Protein AF-A0A918P3T0-F1 (afdb_monomer_lite)

Structure (mmCIF, N/CA/C/O backbone):
data_AF-A0A918P3T0-F1
#
_entry.id   AF-A0A918P3T0-F1
#
loop_
_atom_site.group_PDB
_atom_site.id
_atom_site.type_symbol
_atom_site.label_atom_id
_atom_site.label_alt_id
_atom_site.label_comp_id
_atom_site.label_asym_id
_atom_site.label_entity_id
_atom_site.label_seq_id
_atom_site.pdbx_PDB_ins_code
_atom_site.Cartn_x
_atom_site.Cartn_y
_atom_site.Cartn_z
_atom_site.occupancy
_atom_site.B_iso_or_equiv
_atom_site.auth_seq_id
_atom_site.auth_comp_id
_atom_site.auth_asym_id
_atom_site.auth_atom_id
_atom_site.pdbx_PDB_model_num
ATOM 1 N N . MET A 1 1 ? 58.118 -33.336 -38.054 1.00 50.66 1 MET A N 1
ATOM 2 C CA . MET A 1 1 ? 57.366 -32.056 -38.002 1.00 50.66 1 MET A CA 1
ATOM 3 C C . MET A 1 1 ? 55.828 -32.195 -38.051 1.00 50.66 1 MET A C 1
ATOM 5 O O . MET A 1 1 ? 55.166 -31.202 -38.297 1.00 50.66 1 MET A O 1
ATOM 9 N N . LYS A 1 2 ? 55.211 -33.362 -37.765 1.00 50.06 2 LYS A N 1
ATOM 10 C CA . LYS A 1 2 ? 53.730 -33.520 -37.754 1.00 50.06 2 LYS A CA 1
ATOM 11 C C . LYS A 1 2 ? 53.085 -33.622 -36.357 1.00 50.06 2 LYS A C 1
ATOM 13 O O . LYS A 1 2 ? 51.870 -33.592 -36.248 1.00 50.06 2 LYS A O 1
ATOM 18 N N . TRP A 1 3 ? 53.881 -33.668 -35.285 1.00 41.94 3 TRP A N 1
ATOM 19 C CA . TRP A 1 3 ? 53.383 -33.881 -33.914 1.00 41.94 3 TRP A CA 1
ATOM 20 C C . TRP A 1 3 ? 53.147 -32.593 -33.106 1.00 41.94 3 TRP A C 1
ATOM 22 O O . TRP A 1 3 ? 52.626 -32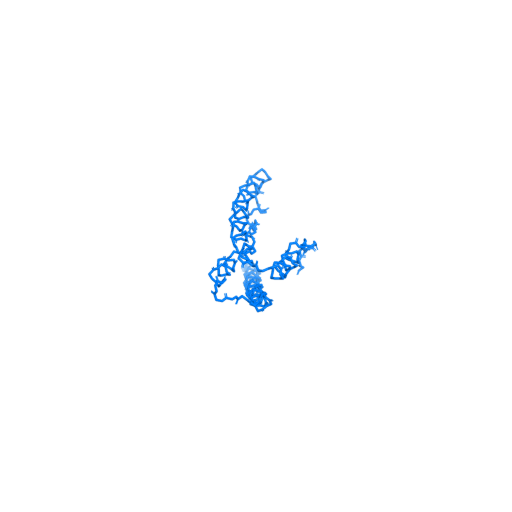.650 -31.998 1.00 41.94 3 TRP A O 1
ATOM 32 N N . MET A 1 4 ? 53.501 -31.422 -33.646 1.00 46.56 4 MET A N 1
ATOM 33 C CA . MET A 1 4 ? 53.350 -30.138 -32.942 1.00 46.56 4 MET A CA 1
ATOM 34 C C . MET A 1 4 ? 52.017 -29.422 -33.217 1.00 46.56 4 MET A C 1
ATOM 36 O O . MET A 1 4 ? 51.652 -28.532 -32.460 1.00 46.56 4 MET A O 1
ATOM 40 N N . LEU A 1 5 ? 51.247 -29.838 -34.231 1.00 49.78 5 LEU A N 1
ATOM 41 C CA . LEU A 1 5 ? 49.979 -29.185 -34.599 1.00 49.78 5 LEU A CA 1
ATOM 42 C C . LEU A 1 5 ? 48.744 -29.714 -33.847 1.00 49.78 5 LEU A C 1
ATOM 44 O O . LEU A 1 5 ? 47.744 -29.012 -33.769 1.00 49.78 5 LEU A O 1
ATOM 48 N N . VAL A 1 6 ? 48.806 -30.899 -33.227 1.00 49.66 6 VAL A N 1
ATOM 49 C CA . VAL A 1 6 ? 47.652 -31.475 -32.500 1.00 49.66 6 VAL A CA 1
ATOM 50 C C . VAL A 1 6 ? 47.523 -30.924 -31.069 1.00 49.66 6 VAL A C 1
ATOM 52 O O . VAL A 1 6 ? 46.432 -30.899 -30.510 1.00 49.66 6 VAL A O 1
ATOM 55 N N . ARG A 1 7 ? 48.603 -30.401 -30.471 1.00 49.06 7 ARG A N 1
ATOM 56 C CA . ARG A 1 7 ? 48.569 -29.832 -29.106 1.00 49.06 7 ARG A CA 1
ATOM 57 C C . ARG A 1 7 ? 48.065 -28.388 -29.038 1.00 49.06 7 ARG A C 1
ATOM 59 O O . ARG A 1 7 ? 47.608 -27.970 -27.981 1.00 49.06 7 ARG A O 1
ATOM 66 N N . ALA A 1 8 ? 48.095 -27.650 -30.148 1.00 46.50 8 ALA A N 1
ATOM 67 C CA . ALA A 1 8 ? 47.635 -26.261 -30.182 1.00 46.50 8 ALA A CA 1
ATOM 68 C C . ALA A 1 8 ? 46.098 -26.124 -30.141 1.00 46.50 8 ALA A C 1
ATOM 70 O O . ALA A 1 8 ? 45.595 -25.077 -29.749 1.00 46.50 8 ALA A O 1
ATOM 71 N N . LEU A 1 9 ? 45.344 -27.178 -30.485 1.00 47.94 9 LEU A N 1
ATOM 72 C CA . LEU A 1 9 ? 43.876 -27.124 -30.532 1.00 47.94 9 LEU A CA 1
ATOM 73 C C . LEU A 1 9 ? 43.195 -27.500 -29.199 1.00 47.94 9 LEU A C 1
ATOM 75 O O . LEU A 1 9 ? 42.052 -27.120 -28.965 1.00 47.94 9 LEU A O 1
ATOM 79 N N . ALA A 1 10 ? 43.889 -28.191 -28.288 1.00 46.19 10 ALA A N 1
ATOM 80 C CA . ALA A 1 10 ? 43.314 -28.619 -27.005 1.00 46.19 10 ALA A CA 1
ATOM 81 C C . ALA A 1 10 ? 43.298 -27.515 -25.927 1.00 46.19 10 ALA A C 1
ATOM 83 O O . ALA A 1 10 ? 42.522 -27.597 -24.977 1.00 46.19 10 ALA A O 1
ATOM 84 N N . LEU A 1 11 ? 44.115 -26.463 -26.071 1.00 45.47 11 LEU A N 1
ATOM 85 C CA . LEU A 1 11 ? 44.204 -25.390 -25.071 1.00 45.47 11 LEU A CA 1
ATOM 86 C C . LEU A 1 11 ? 43.111 -24.314 -25.224 1.00 45.47 11 LEU A C 1
ATOM 88 O O . LEU A 1 11 ? 42.840 -23.585 -24.276 1.00 45.47 11 LEU A O 1
ATOM 92 N N . ALA A 1 12 ? 42.446 -24.233 -26.382 1.00 46.47 12 ALA A N 1
ATOM 93 C CA . ALA A 1 12 ? 41.367 -23.268 -26.615 1.00 46.47 12 ALA A CA 1
ATOM 94 C C . ALA A 1 12 ? 39.998 -23.744 -26.080 1.00 46.47 12 ALA A C 1
ATOM 96 O O . ALA A 1 12 ? 39.187 -22.928 -25.649 1.00 46.47 12 ALA A O 1
ATOM 97 N N . ALA A 1 13 ? 39.745 -25.059 -26.046 1.00 46.41 13 ALA A N 1
ATOM 98 C CA . ALA A 1 13 ? 38.463 -25.614 -25.596 1.00 46.41 13 ALA A CA 1
ATOM 99 C C . ALA A 1 13 ? 38.283 -25.576 -24.063 1.00 46.41 13 ALA A C 1
ATOM 101 O O . ALA A 1 13 ? 37.179 -25.344 -23.574 1.00 46.41 13 ALA A O 1
ATOM 102 N N . ALA A 1 14 ? 39.364 -25.729 -23.289 1.00 48.59 14 ALA A N 1
ATOM 103 C CA . ALA A 1 14 ? 39.302 -25.678 -21.825 1.00 48.59 14 ALA A CA 1
ATOM 104 C C . ALA A 1 14 ? 38.997 -24.265 -21.287 1.00 48.59 14 ALA A C 1
ATOM 106 O O . ALA A 1 14 ? 38.349 -24.120 -20.251 1.00 48.59 14 ALA A O 1
ATOM 107 N N . MET A 1 15 ? 39.412 -23.218 -22.009 1.00 45.28 15 MET A N 1
ATOM 108 C CA . MET A 1 15 ? 39.176 -21.832 -21.600 1.00 45.28 15 MET A CA 1
ATOM 109 C C . MET A 1 15 ? 37.751 -21.353 -21.919 1.00 45.28 15 MET A C 1
ATOM 111 O O . MET A 1 15 ? 37.222 -20.522 -21.189 1.00 45.28 15 MET A O 1
ATOM 115 N N . ALA A 1 16 ? 37.103 -21.925 -22.942 1.00 44.25 16 ALA A N 1
ATOM 116 C CA . ALA A 1 16 ? 35.700 -21.658 -23.269 1.00 44.25 16 ALA A CA 1
ATOM 117 C C . ALA A 1 16 ? 34.707 -22.356 -22.312 1.00 44.25 16 ALA A C 1
ATOM 119 O O . ALA A 1 16 ? 33.665 -21.788 -22.001 1.00 44.25 16 ALA A O 1
ATOM 120 N N . CYS A 1 17 ? 35.031 -23.549 -21.792 1.00 44.22 17 CYS A N 1
ATOM 121 C CA . CYS A 1 17 ? 34.203 -24.225 -20.778 1.00 44.22 17 CYS A CA 1
ATOM 122 C C . CYS A 1 17 ? 34.317 -23.591 -19.380 1.00 44.22 17 CYS A C 1
ATOM 124 O O . CYS A 1 17 ? 33.339 -23.554 -18.634 1.00 44.22 17 CYS A O 1
ATOM 126 N N . ALA A 1 18 ? 35.496 -23.082 -19.009 1.00 52.53 18 ALA A N 1
ATOM 127 C CA . ALA A 1 18 ? 35.703 -22.463 -17.698 1.00 52.53 18 ALA A CA 1
ATOM 128 C C . ALA A 1 18 ? 35.007 -21.093 -17.564 1.00 52.53 18 ALA A C 1
ATOM 130 O O . ALA A 1 18 ? 34.616 -20.705 -16.463 1.00 52.53 18 ALA A O 1
ATOM 131 N N . THR A 1 19 ? 34.824 -20.360 -18.668 1.00 50.81 19 THR A N 1
ATOM 132 C CA . THR A 1 19 ? 34.073 -19.095 -18.682 1.00 50.81 19 THR A CA 1
ATOM 133 C C . THR A 1 19 ? 32.563 -19.314 -18.664 1.00 50.81 19 THR A C 1
ATOM 135 O O . THR A 1 19 ? 31.870 -18.583 -17.960 1.00 50.81 19 THR A O 1
ATOM 138 N N . SER A 1 20 ? 32.041 -20.336 -19.355 1.00 52.56 20 SER A N 1
ATOM 139 C CA . SER A 1 20 ? 30.603 -20.647 -19.336 1.00 52.56 20 SER A CA 1
ATOM 140 C C . SER A 1 20 ? 30.117 -21.179 -17.984 1.00 52.56 20 SER A C 1
ATOM 142 O O . SER A 1 20 ? 29.006 -20.852 -17.582 1.00 52.56 20 SER A O 1
ATOM 144 N N . ALA A 1 21 ? 30.944 -21.947 -17.264 1.00 56.22 21 ALA A N 1
ATOM 145 C CA . ALA A 1 21 ? 30.609 -22.445 -15.926 1.00 56.22 21 ALA A CA 1
ATOM 146 C C . ALA A 1 21 ? 30.547 -21.313 -14.886 1.00 56.22 21 ALA A C 1
ATOM 148 O O . ALA A 1 21 ? 29.562 -21.191 -14.168 1.00 56.22 21 ALA A O 1
ATOM 149 N N . ARG A 1 22 ? 31.533 -20.403 -14.885 1.00 55.62 22 ARG A N 1
ATOM 150 C CA . ARG A 1 22 ? 31.502 -19.217 -14.010 1.00 55.62 22 ARG A CA 1
ATOM 151 C C . ARG A 1 22 ? 30.359 -18.259 -14.335 1.00 55.62 22 ARG A C 1
ATOM 153 O O . ARG A 1 22 ? 29.835 -17.614 -13.436 1.00 55.62 22 ARG A O 1
ATOM 160 N N . ALA A 1 23 ? 29.983 -18.145 -15.609 1.00 57.50 23 ALA A N 1
ATOM 161 C CA . ALA A 1 23 ? 28.839 -17.336 -16.014 1.00 57.50 23 ALA A CA 1
ATOM 162 C C . ALA A 1 23 ? 27.501 -17.954 -15.569 1.00 57.50 23 ALA A C 1
ATOM 164 O O . ALA A 1 23 ? 26.595 -17.203 -15.215 1.00 57.50 23 ALA A O 1
ATOM 165 N N . SER A 1 24 ? 27.370 -19.290 -15.550 1.00 60.28 24 SER A N 1
ATOM 166 C CA . SER A 1 24 ? 26.161 -19.939 -15.023 1.00 60.28 24 SER A CA 1
ATOM 167 C C . SER A 1 24 ? 26.102 -19.884 -13.497 1.00 60.28 24 SER A C 1
ATOM 169 O O . SER A 1 24 ? 25.054 -19.543 -12.967 1.00 60.28 24 SER A O 1
ATOM 171 N N . GLU A 1 25 ? 27.221 -20.107 -12.798 1.00 61.09 25 GLU A N 1
ATOM 172 C CA . GLU A 1 25 ? 27.301 -19.947 -11.335 1.00 61.09 25 GLU A CA 1
ATOM 173 C C . GLU A 1 25 ? 26.953 -18.514 -10.905 1.00 61.09 25 GLU A C 1
ATOM 175 O O . GLU A 1 25 ? 26.133 -18.324 -10.013 1.00 61.09 25 GLU A O 1
ATOM 180 N N . ALA A 1 26 ? 27.472 -17.493 -11.597 1.00 61.47 26 ALA A N 1
ATOM 181 C CA . ALA A 1 26 ? 27.127 -16.099 -11.311 1.00 61.47 26 ALA A CA 1
ATOM 182 C C . ALA A 1 26 ? 25.640 -15.776 -11.572 1.00 61.47 26 ALA A C 1
ATOM 184 O O . ALA A 1 26 ? 25.051 -14.959 -10.863 1.00 61.47 26 ALA A O 1
ATOM 185 N N . ALA A 1 27 ? 25.019 -16.406 -12.575 1.00 62.56 27 ALA A N 1
ATOM 186 C CA . ALA A 1 27 ? 23.593 -16.244 -12.858 1.00 62.56 27 ALA A CA 1
ATOM 187 C C . ALA A 1 27 ? 22.708 -16.949 -11.813 1.00 62.56 27 ALA A C 1
ATOM 189 O O . ALA A 1 27 ? 21.674 -16.405 -11.414 1.00 62.56 27 ALA A O 1
ATOM 190 N N . ASP A 1 28 ? 23.124 -18.124 -11.339 1.00 67.88 28 ASP A N 1
ATOM 191 C CA . ASP A 1 28 ? 22.433 -18.873 -10.289 1.00 67.88 28 ASP A CA 1
ATOM 192 C C . ASP A 1 28 ? 22.542 -18.164 -8.929 1.00 67.88 28 ASP A C 1
ATOM 194 O O . ASP A 1 28 ? 21.537 -18.029 -8.224 1.00 67.88 28 ASP A O 1
ATOM 198 N N . ASP A 1 29 ? 23.712 -17.610 -8.601 1.00 70.44 29 ASP A N 1
ATOM 199 C CA . ASP A 1 29 ? 23.930 -16.796 -7.401 1.00 70.44 29 ASP A CA 1
ATOM 200 C C . ASP A 1 29 ? 23.101 -15.507 -7.425 1.00 70.44 29 ASP A C 1
ATOM 202 O O . ASP A 1 29 ? 22.471 -15.153 -6.422 1.00 70.44 29 ASP A O 1
ATOM 206 N N . ALA A 1 30 ? 23.040 -14.827 -8.577 1.00 66.31 30 ALA A N 1
ATOM 207 C CA . ALA A 1 30 ? 22.183 -13.661 -8.763 1.00 66.31 30 ALA A CA 1
ATOM 208 C C . ALA A 1 30 ? 20.711 -14.036 -8.552 1.00 66.31 30 ALA A C 1
ATOM 210 O O . ALA A 1 30 ? 20.024 -13.423 -7.738 1.00 66.31 30 ALA A O 1
ATOM 211 N N . LYS A 1 31 ? 20.224 -15.105 -9.184 1.00 67.19 31 LYS A N 1
ATOM 212 C CA . LYS A 1 31 ? 18.844 -15.572 -9.004 1.00 67.19 31 LYS A CA 1
ATOM 213 C C . LYS A 1 31 ? 18.538 -15.934 -7.545 1.00 67.19 31 LYS A C 1
ATOM 215 O O . LYS A 1 31 ? 17.480 -15.574 -7.027 1.00 67.19 31 LYS A O 1
ATOM 220 N N . ALA A 1 32 ? 19.460 -16.601 -6.854 1.00 69.38 32 ALA A N 1
ATOM 221 C CA . ALA A 1 32 ? 19.321 -16.938 -5.439 1.00 69.38 32 ALA A CA 1
ATOM 222 C C . ALA A 1 32 ? 19.335 -15.699 -4.525 1.00 69.38 32 ALA A C 1
ATOM 224 O O . ALA A 1 32 ? 18.647 -15.678 -3.501 1.00 69.38 32 ALA A O 1
ATOM 225 N N . ALA A 1 33 ? 20.096 -14.657 -4.868 1.00 67.25 33 ALA A N 1
ATOM 226 C CA . ALA A 1 33 ? 20.066 -13.374 -4.170 1.00 67.25 33 ALA A CA 1
ATOM 227 C C . ALA A 1 33 ? 18.719 -12.657 -4.362 1.00 67.25 33 ALA A C 1
ATOM 229 O O . ALA A 1 33 ? 18.130 -12.218 -3.378 1.00 67.25 33 ALA A O 1
ATOM 230 N N . TRP A 1 34 ? 18.179 -12.635 -5.584 1.00 65.25 34 TRP A N 1
ATOM 231 C CA . TRP A 1 34 ? 16.872 -12.035 -5.886 1.00 65.25 34 TRP A CA 1
ATOM 232 C C . TRP A 1 34 ? 15.721 -12.734 -5.158 1.00 65.25 34 TRP A C 1
ATOM 234 O O . TRP A 1 34 ? 14.846 -12.075 -4.605 1.00 65.25 34 TRP A O 1
ATOM 244 N N . HIS A 1 35 ? 15.722 -14.070 -5.107 1.00 68.81 35 HIS A N 1
ATOM 245 C CA . HIS A 1 35 ? 14.710 -14.809 -4.350 1.00 68.81 35 HIS A CA 1
ATOM 246 C C . HIS A 1 35 ? 14.791 -14.542 -2.840 1.00 68.81 35 HIS A C 1
ATOM 248 O O . HIS A 1 35 ? 13.753 -14.467 -2.185 1.00 68.81 35 HIS A O 1
ATOM 254 N N . ARG A 1 36 ? 16.002 -14.377 -2.286 1.00 69.06 36 ARG A N 1
ATOM 255 C CA . ARG A 1 36 ? 16.186 -13.996 -0.877 1.00 69.06 36 ARG A CA 1
ATOM 256 C C . ARG A 1 36 ? 15.687 -12.581 -0.590 1.00 69.06 36 ARG A C 1
ATOM 258 O O . ARG A 1 36 ? 15.045 -12.391 0.437 1.00 69.06 36 ARG A O 1
ATOM 265 N N . ASP A 1 37 ? 15.944 -11.629 -1.484 1.00 71.50 37 ASP A N 1
ATOM 266 C CA . ASP A 1 37 ? 15.482 -10.240 -1.347 1.00 71.50 37 ASP A CA 1
ATOM 267 C C . ASP A 1 37 ? 13.949 -10.165 -1.428 1.00 71.50 37 ASP A C 1
ATOM 269 O O . ASP A 1 37 ? 13.309 -9.622 -0.536 1.00 71.50 37 ASP A O 1
ATOM 273 N N . ALA A 1 38 ? 13.336 -10.858 -2.395 1.00 72.31 38 ALA A N 1
ATOM 274 C CA . ALA A 1 38 ? 11.878 -10.931 -2.517 1.00 72.31 38 ALA A CA 1
ATOM 275 C C . ALA A 1 38 ? 11.201 -11.569 -1.288 1.00 72.31 38 ALA A C 1
ATOM 277 O O . ALA A 1 38 ? 10.141 -11.118 -0.853 1.00 72.31 38 ALA A O 1
ATOM 278 N N . ALA A 1 39 ? 11.808 -12.610 -0.707 1.00 72.62 39 ALA A N 1
ATOM 279 C CA . ALA A 1 39 ? 11.304 -13.228 0.519 1.00 72.62 39 ALA A CA 1
ATOM 280 C C . ALA A 1 39 ? 11.434 -12.294 1.734 1.00 72.62 39 ALA A C 1
ATOM 282 O O . ALA A 1 39 ? 10.537 -12.254 2.578 1.00 72.62 39 ALA A O 1
ATOM 283 N N . LEU A 1 40 ? 12.530 -11.532 1.818 1.00 75.25 40 LEU A N 1
ATOM 284 C CA . LEU A 1 40 ? 12.735 -10.525 2.858 1.00 75.25 40 LEU A CA 1
ATOM 285 C C . LEU A 1 40 ? 11.713 -9.389 2.735 1.00 75.25 40 LEU A C 1
ATOM 287 O O . LEU A 1 40 ? 11.077 -9.042 3.728 1.00 75.25 40 LEU A O 1
ATOM 291 N N . ASP A 1 41 ? 11.505 -8.863 1.531 1.00 70.00 41 ASP A N 1
ATOM 292 C CA . ASP A 1 41 ? 10.523 -7.812 1.260 1.00 70.00 41 ASP A CA 1
ATOM 293 C C . ASP A 1 41 ? 9.105 -8.265 1.618 1.00 70.00 41 ASP A C 1
ATOM 295 O O . ASP A 1 41 ? 8.376 -7.551 2.309 1.00 70.00 41 ASP A O 1
ATOM 299 N N . GLN A 1 42 ? 8.731 -9.490 1.237 1.00 71.25 42 GLN A N 1
ATOM 300 C CA . GLN A 1 42 ? 7.439 -10.066 1.604 1.00 71.25 42 GLN A CA 1
ATOM 301 C C . GLN A 1 42 ? 7.292 -10.212 3.127 1.00 71.25 42 GLN A C 1
ATOM 303 O O . GLN A 1 42 ? 6.239 -9.891 3.681 1.00 71.25 42 GLN A O 1
ATOM 308 N N . ALA A 1 43 ? 8.343 -10.643 3.831 1.00 69.00 43 ALA A N 1
ATOM 309 C CA . ALA A 1 43 ? 8.326 -10.755 5.288 1.00 69.00 43 ALA A CA 1
ATOM 310 C C . ALA A 1 43 ? 8.182 -9.386 5.977 1.00 69.00 43 ALA A C 1
ATOM 312 O O . ALA A 1 43 ? 7.420 -9.254 6.938 1.00 69.00 43 ALA A O 1
ATOM 313 N N . LEU A 1 44 ? 8.868 -8.355 5.476 1.00 75.81 44 LEU A N 1
ATOM 314 C CA . LEU A 1 44 ? 8.744 -6.984 5.975 1.00 75.81 44 LEU A CA 1
ATOM 315 C C . LEU A 1 44 ? 7.337 -6.424 5.741 1.00 75.81 44 LEU A C 1
ATOM 317 O O . LEU A 1 44 ? 6.790 -5.770 6.630 1.00 75.81 44 LEU A O 1
ATOM 321 N N . GLN A 1 45 ? 6.721 -6.719 4.594 1.00 72.44 45 GLN A N 1
ATOM 322 C CA . GLN A 1 45 ? 5.346 -6.319 4.294 1.00 72.44 45 GLN A CA 1
ATOM 323 C C . GLN A 1 45 ? 4.340 -6.978 5.237 1.00 72.44 45 GLN A C 1
ATOM 325 O O . GLN A 1 45 ? 3.558 -6.265 5.868 1.00 72.44 45 GLN A O 1
ATOM 330 N N . VAL A 1 46 ? 4.396 -8.304 5.395 1.00 74.94 46 VAL A N 1
ATOM 331 C CA . VAL A 1 46 ? 3.513 -9.044 6.313 1.00 74.94 46 VAL A CA 1
ATOM 332 C C . VAL A 1 46 ? 3.656 -8.516 7.741 1.00 74.94 46 VAL A C 1
ATOM 334 O O . VAL A 1 46 ? 2.656 -8.249 8.406 1.00 74.94 46 VAL A O 1
ATOM 337 N N . ASN A 1 47 ? 4.890 -8.275 8.194 1.00 79.44 47 ASN A N 1
ATOM 338 C CA . ASN A 1 47 ? 5.137 -7.698 9.513 1.00 79.44 47 ASN A CA 1
ATOM 339 C C . ASN A 1 47 ? 4.561 -6.274 9.631 1.00 79.44 47 ASN A C 1
ATOM 341 O O . ASN A 1 47 ? 3.916 -5.938 10.620 1.00 79.44 47 ASN A O 1
ATOM 345 N N . SER A 1 48 ? 4.717 -5.438 8.601 1.00 83.75 48 SER A N 1
ATOM 346 C CA . SER A 1 48 ? 4.176 -4.073 8.604 1.00 83.75 48 SER A CA 1
ATOM 347 C C . SER A 1 48 ? 2.645 -4.034 8.678 1.00 83.75 48 SER A C 1
ATOM 349 O O . SER A 1 48 ? 2.093 -3.160 9.347 1.00 83.75 48 SER A O 1
ATOM 351 N N . GLN A 1 49 ? 1.966 -4.992 8.040 1.00 87.56 49 GLN A N 1
ATOM 352 C CA . GLN A 1 49 ? 0.512 -5.127 8.086 1.00 87.56 49 GLN A CA 1
ATOM 353 C C . GLN A 1 49 ? 0.033 -5.643 9.441 1.00 87.56 49 GLN A C 1
ATOM 355 O O . GLN A 1 49 ? -0.921 -5.090 9.977 1.00 87.56 49 GLN A O 1
ATOM 360 N N . ALA A 1 50 ? 0.705 -6.637 10.029 1.00 88.38 50 ALA A N 1
ATOM 361 C CA . ALA A 1 50 ? 0.377 -7.122 11.371 1.00 88.38 50 ALA A CA 1
ATOM 362 C C . ALA A 1 50 ? 0.512 -6.004 12.419 1.00 88.38 50 ALA A C 1
ATOM 364 O O . ALA A 1 50 ? -0.414 -5.740 13.179 1.00 88.38 50 ALA A O 1
ATOM 365 N N . LEU A 1 51 ? 1.614 -5.246 12.375 1.00 89.81 51 LEU A N 1
ATOM 366 C CA . LEU A 1 51 ? 1.807 -4.091 13.256 1.00 89.81 51 LEU A CA 1
ATOM 367 C C . LEU A 1 51 ? 0.752 -2.999 13.034 1.00 89.81 51 LEU A C 1
ATOM 369 O O . LEU A 1 51 ? 0.385 -2.295 13.975 1.00 89.81 51 LEU A O 1
ATOM 373 N N . LEU A 1 52 ? 0.285 -2.816 11.797 1.00 92.88 52 LEU A N 1
ATOM 374 C CA . LEU A 1 52 ? -0.795 -1.881 11.498 1.00 92.88 52 LEU A CA 1
ATOM 375 C C . LEU A 1 52 ? -2.138 -2.378 12.048 1.00 92.88 52 LEU A C 1
ATOM 377 O O . LEU A 1 52 ? -2.860 -1.568 12.625 1.00 92.88 52 LEU A O 1
ATOM 381 N N . HIS A 1 53 ? -2.454 -3.670 11.912 1.00 94.88 53 HIS A N 1
ATOM 382 C CA . HIS A 1 53 ? -3.658 -4.285 12.491 1.00 94.88 53 HIS A CA 1
ATOM 383 C C . HIS A 1 53 ? -3.724 -4.030 13.995 1.00 94.88 53 HIS A C 1
ATOM 385 O O . HIS A 1 53 ? -4.696 -3.444 14.480 1.00 94.88 53 HIS A O 1
ATOM 391 N N . ASP A 1 54 ? -2.633 -4.344 14.698 1.00 94.44 54 ASP A N 1
ATOM 392 C CA . ASP A 1 54 ? -2.509 -4.152 16.142 1.00 94.44 54 ASP A CA 1
ATOM 393 C C . ASP A 1 54 ? -2.664 -2.675 16.531 1.00 94.44 54 ASP A C 1
ATOM 395 O O . ASP A 1 54 ? -3.412 -2.337 17.448 1.00 94.44 54 ASP A O 1
ATOM 399 N N . ARG A 1 55 ? -1.997 -1.760 15.809 1.00 93.25 55 ARG A N 1
ATOM 400 C CA . ARG A 1 55 ? -2.084 -0.309 16.067 1.00 93.25 55 ARG A CA 1
ATOM 401 C C . ARG A 1 55 ? -3.468 0.266 15.803 1.00 93.25 55 ARG A C 1
ATOM 403 O O . ARG A 1 55 ? -3.860 1.225 16.466 1.00 93.25 55 ARG A O 1
ATOM 410 N N . LEU A 1 56 ? -4.179 -0.259 14.811 1.00 95.31 56 LEU A N 1
ATOM 411 C CA . LEU A 1 56 ? -5.553 0.138 14.532 1.00 95.31 56 LEU A CA 1
ATOM 412 C C . LEU A 1 56 ? -6.516 -0.427 15.577 1.00 95.31 56 LEU A C 1
ATOM 414 O O . LEU A 1 56 ? -7.606 0.122 15.727 1.00 95.31 56 LEU A O 1
ATOM 418 N N . GLY A 1 57 ? -6.139 -1.486 16.301 1.00 94.81 57 GLY A N 1
ATOM 419 C CA . GLY A 1 57 ? -7.042 -2.180 17.213 1.00 94.81 57 GLY A CA 1
ATOM 420 C C . GLY A 1 57 ? -8.307 -2.602 16.472 1.00 94.81 57 GLY A C 1
ATOM 421 O O . GLY A 1 57 ? -9.412 -2.219 16.867 1.00 94.81 57 GLY A O 1
ATOM 422 N N . VAL A 1 58 ? -8.132 -3.275 15.329 1.00 95.12 58 VAL A N 1
ATOM 423 C CA . VAL A 1 58 ? -9.236 -3.693 14.456 1.00 95.12 58 VAL A CA 1
ATOM 424 C C . VAL A 1 58 ? -10.233 -4.518 15.269 1.00 95.12 58 VAL A C 1
ATOM 426 O O . VAL A 1 58 ? -9.878 -5.492 15.931 1.00 95.12 58 VAL A O 1
ATOM 429 N N . ARG A 1 59 ? -11.494 -4.083 15.261 1.00 94.12 59 ARG A N 1
ATOM 430 C CA . ARG A 1 59 ? -12.575 -4.738 16.006 1.00 94.12 59 ARG A CA 1
ATOM 431 C C . ARG A 1 59 ? -13.197 -5.871 15.187 1.00 94.12 59 ARG A C 1
ATOM 433 O O . ARG A 1 59 ? -13.115 -5.825 13.959 1.00 94.12 59 ARG A O 1
ATOM 440 N N . PRO A 1 60 ? -13.904 -6.827 15.819 1.00 94.75 60 PRO A N 1
ATOM 441 C CA . PRO A 1 60 ? -14.550 -7.929 15.104 1.00 94.75 60 PRO A CA 1
ATOM 442 C C . PRO A 1 60 ? -15.460 -7.474 13.956 1.00 94.75 60 PRO A C 1
ATOM 444 O O . PRO A 1 60 ? -15.491 -8.107 12.905 1.00 94.75 60 PRO A O 1
ATOM 447 N N . GLU A 1 61 ? -16.152 -6.340 14.106 1.00 93.31 61 GLU A N 1
ATOM 448 C CA . GLU A 1 61 ? -17.037 -5.801 13.066 1.00 93.31 61 GLU A CA 1
ATOM 449 C C . GLU A 1 61 ? -16.272 -5.187 11.877 1.00 93.31 61 GLU A C 1
ATOM 451 O O . GLU A 1 61 ? -16.850 -4.955 10.818 1.00 93.31 61 GLU A O 1
ATOM 456 N N . GLN A 1 62 ? -14.977 -4.904 12.042 1.00 95.19 62 GLN A N 1
ATOM 457 C CA . GLN A 1 62 ? -14.091 -4.305 11.037 1.00 95.19 62 GLN A CA 1
ATOM 458 C C . GLN A 1 62 ? -13.204 -5.347 10.341 1.00 95.19 62 GLN A C 1
ATOM 460 O O . GLN A 1 62 ? -12.607 -5.039 9.310 1.00 95.19 62 GLN A O 1
ATOM 465 N N . GLU A 1 63 ? -13.131 -6.572 10.866 1.00 95.44 63 GLU A N 1
ATOM 466 C CA . GLU A 1 63 ? -12.181 -7.602 10.431 1.00 95.44 63 GLU A CA 1
ATOM 467 C C . GLU A 1 63 ? -12.360 -7.985 8.955 1.00 95.44 63 GLU A C 1
ATOM 469 O O . GLU A 1 63 ? -11.391 -8.130 8.215 1.00 95.44 63 GLU A O 1
ATOM 474 N N . GLN A 1 64 ? -13.604 -8.057 8.472 1.00 95.62 64 GLN A N 1
ATOM 475 C CA . GLN A 1 64 ? -13.868 -8.327 7.056 1.00 95.62 64 GLN A CA 1
ATOM 476 C C . GLN A 1 64 ? -13.290 -7.234 6.141 1.00 95.62 64 GLN A C 1
ATOM 478 O O . GLN A 1 64 ? -12.707 -7.536 5.099 1.00 95.62 64 GLN A O 1
ATOM 483 N N . ALA A 1 65 ? -13.438 -5.965 6.530 1.00 94.81 65 ALA A N 1
ATOM 484 C CA . ALA A 1 65 ? -12.909 -4.839 5.768 1.00 94.81 65 ALA A CA 1
ATOM 485 C C . ALA A 1 65 ? -11.376 -4.762 5.868 1.00 94.81 65 ALA A C 1
ATOM 487 O O . ALA A 1 65 ? -10.712 -4.419 4.889 1.00 94.81 65 ALA A O 1
ATOM 488 N N . TRP A 1 66 ? -10.810 -5.148 7.016 1.00 95.50 66 TRP A N 1
ATOM 489 C CA . TRP A 1 66 ? -9.368 -5.302 7.189 1.00 95.50 66 TRP A CA 1
ATOM 490 C C . TRP A 1 66 ? -8.785 -6.360 6.248 1.00 95.50 66 TRP A C 1
ATOM 492 O O . TRP A 1 66 ? -7.810 -6.075 5.561 1.00 95.50 66 TRP A O 1
ATOM 502 N N . LEU A 1 67 ? -9.385 -7.551 6.159 1.00 93.94 67 LEU A N 1
ATOM 503 C CA . LEU A 1 67 ? -8.898 -8.620 5.280 1.00 93.94 67 LEU A CA 1
ATOM 504 C C . LEU A 1 67 ? -8.895 -8.192 3.806 1.00 93.94 67 LEU A C 1
ATOM 506 O O . LEU A 1 67 ? -7.934 -8.461 3.086 1.00 93.94 67 LEU A O 1
ATOM 510 N N . ALA A 1 68 ? -9.938 -7.481 3.364 1.00 93.75 68 ALA A N 1
ATOM 511 C CA . ALA A 1 68 ? -9.985 -6.909 2.020 1.00 93.75 68 ALA A CA 1
ATOM 512 C C . ALA A 1 68 ? -8.844 -5.907 1.794 1.00 93.75 68 ALA A C 1
ATOM 514 O O . ALA A 1 68 ? -8.143 -5.987 0.784 1.00 93.75 68 ALA A O 1
ATOM 515 N N . PHE A 1 69 ? -8.619 -5.006 2.755 1.00 93.81 69 PHE A N 1
ATOM 516 C CA . PHE A 1 69 ? -7.512 -4.055 2.721 1.00 93.81 69 PHE A CA 1
ATOM 517 C C . PHE A 1 69 ? -6.144 -4.750 2.704 1.00 93.81 69 PHE A C 1
ATOM 519 O O . PHE A 1 69 ? -5.315 -4.414 1.867 1.00 93.81 69 PHE A O 1
ATOM 526 N N . ALA A 1 70 ? -5.908 -5.743 3.562 1.00 90.75 70 ALA A N 1
ATOM 527 C CA . ALA A 1 70 ? -4.631 -6.446 3.670 1.00 90.75 70 ALA A CA 1
ATOM 528 C C . ALA A 1 70 ? -4.248 -7.186 2.376 1.00 90.75 70 ALA A C 1
ATOM 530 O O . ALA A 1 70 ? -3.068 -7.254 2.038 1.00 90.75 70 ALA A O 1
ATOM 531 N N . MET A 1 71 ? -5.234 -7.680 1.616 1.00 88.88 71 MET A N 1
ATOM 532 C CA . MET A 1 71 ? -4.989 -8.301 0.308 1.00 88.88 71 MET A CA 1
ATOM 533 C C . MET A 1 71 ? -4.455 -7.316 -0.735 1.00 88.88 71 MET A C 1
ATOM 535 O O . MET A 1 71 ? -3.703 -7.723 -1.616 1.00 88.88 71 MET A O 1
ATOM 539 N N . VAL A 1 72 ? -4.850 -6.043 -0.672 1.00 86.50 72 VAL A N 1
ATOM 540 C CA . VAL A 1 72 ? -4.434 -5.030 -1.658 1.00 86.50 72 VAL A CA 1
ATOM 541 C C . VAL A 1 72 ? -3.275 -4.168 -1.154 1.00 86.50 72 VAL A C 1
ATOM 543 O O . VAL A 1 72 ? -2.458 -3.702 -1.943 1.00 86.50 72 VAL A O 1
ATOM 546 N N . ALA A 1 73 ? -3.158 -3.991 0.161 1.00 79.06 73 ALA A N 1
ATOM 547 C CA . ALA A 1 73 ? -2.044 -3.306 0.791 1.00 79.06 73 ALA A CA 1
ATOM 548 C C . ALA A 1 73 ? -0.750 -4.102 0.566 1.00 79.06 73 ALA A C 1
ATOM 550 O O . ALA A 1 73 ? -0.735 -5.325 0.636 1.00 79.06 73 ALA A O 1
ATOM 551 N N . GLY A 1 74 ? 0.363 -3.418 0.304 1.00 65.56 74 GLY A N 1
ATOM 552 C CA . GLY A 1 74 ? 1.668 -4.073 0.175 1.00 65.56 74 GLY A CA 1
ATOM 553 C C . GLY A 1 74 ? 1.913 -4.809 -1.145 1.00 65.56 74 GLY A C 1
ATOM 554 O O . GLY A 1 74 ? 2.999 -5.347 -1.318 1.00 65.56 74 GLY A O 1
ATOM 555 N N . HIS A 1 75 ? 1.002 -4.789 -2.121 1.00 63.78 75 HIS A N 1
ATOM 556 C CA . HIS A 1 75 ? 1.382 -5.204 -3.471 1.00 63.78 75 HIS A CA 1
ATOM 557 C C . HIS A 1 75 ? 2.390 -4.196 -4.036 1.00 63.78 75 HIS A C 1
ATOM 559 O O . HIS A 1 75 ? 2.033 -3.109 -4.486 1.00 63.78 75 HIS A O 1
ATOM 565 N N . ALA A 1 76 ? 3.676 -4.554 -3.996 1.00 58.41 76 ALA A N 1
ATOM 566 C CA . ALA A 1 76 ? 4.686 -3.867 -4.781 1.00 58.41 76 ALA A CA 1
ATOM 567 C C . ALA A 1 76 ? 4.259 -4.015 -6.244 1.00 58.41 76 ALA A C 1
ATOM 569 O O . ALA A 1 76 ? 4.203 -5.129 -6.768 1.00 58.41 76 ALA A O 1
ATOM 570 N N . GLY A 1 77 ? 3.854 -2.902 -6.861 1.00 60.66 77 GLY A N 1
ATOM 571 C CA . GLY A 1 77 ? 3.354 -2.905 -8.228 1.00 60.66 77 GLY A CA 1
ATOM 572 C C . GLY A 1 77 ? 4.314 -3.665 -9.138 1.00 60.66 77 GLY A C 1
ATOM 573 O O . GLY A 1 77 ? 5.529 -3.499 -9.042 1.00 60.66 77 GLY A O 1
ATOM 574 N N . GLU A 1 78 ? 3.763 -4.518 -10.002 1.00 64.62 78 GLU A N 1
ATOM 575 C CA . GLU A 1 78 ? 4.546 -5.319 -10.942 1.00 64.62 78 GLU A CA 1
ATOM 576 C C . GLU A 1 78 ? 5.557 -4.413 -11.662 1.00 64.62 78 GLU A C 1
ATOM 578 O O . GLU A 1 78 ? 5.155 -3.434 -12.284 1.00 64.62 78 GLU A O 1
ATOM 583 N N . CYS A 1 79 ? 6.862 -4.671 -11.559 1.00 66.69 79 CYS A N 1
ATOM 584 C CA . CYS A 1 79 ? 7.856 -3.839 -12.235 1.00 66.69 79 CYS A CA 1
ATOM 585 C C . CYS A 1 79 ? 7.810 -4.067 -13.752 1.00 66.69 79 CYS A C 1
ATOM 587 O O . CYS A 1 79 ? 7.503 -5.159 -14.235 1.00 66.69 79 CYS A O 1
ATOM 589 N N . LEU A 1 80 ? 8.184 -3.046 -14.530 1.00 73.38 80 LEU A N 1
ATOM 590 C CA . LEU A 1 80 ? 8.535 -3.232 -15.939 1.00 73.38 80 LEU A CA 1
ATOM 591 C C . LEU A 1 80 ? 9.771 -4.138 -15.999 1.00 73.38 80 LEU A C 1
ATOM 593 O O . LEU A 1 80 ? 10.896 -3.660 -15.912 1.00 73.38 80 LEU A O 1
ATOM 597 N N . GLY A 1 81 ? 9.546 -5.451 -16.091 1.00 70.50 81 GLY A N 1
ATOM 598 C CA . GLY A 1 81 ? 10.608 -6.453 -16.017 1.00 70.50 81 GLY A CA 1
ATOM 599 C C . GLY A 1 81 ? 11.710 -6.229 -17.052 1.00 70.50 81 GLY A C 1
ATOM 600 O O . GLY A 1 81 ? 11.463 -5.648 -18.115 1.00 70.50 81 GLY A O 1
ATOM 601 N N . GLU A 1 82 ? 12.908 -6.743 -16.760 1.00 65.62 82 GLU A N 1
ATOM 602 C CA . GLU A 1 82 ? 14.160 -6.490 -17.497 1.00 65.62 82 GLU A CA 1
ATOM 603 C C . GLU A 1 82 ? 14.061 -6.716 -19.010 1.00 65.62 82 GLU A C 1
ATOM 605 O O . GLU A 1 82 ? 14.701 -6.016 -19.792 1.00 65.62 82 GLU A O 1
ATOM 610 N N . SER A 1 83 ? 13.183 -7.617 -19.461 1.00 71.25 83 SER A N 1
ATOM 611 C CA . SER A 1 83 ? 12.931 -7.838 -20.890 1.00 71.25 83 SER A CA 1
ATOM 612 C C . SER A 1 83 ? 12.431 -6.591 -21.637 1.00 71.25 83 SER A C 1
ATOM 614 O O . SER A 1 83 ? 12.588 -6.515 -22.852 1.00 71.25 83 SER A O 1
ATOM 616 N N . ALA A 1 84 ? 11.885 -5.586 -20.943 1.00 71.56 84 ALA A N 1
ATOM 617 C CA . ALA A 1 84 ? 11.528 -4.291 -21.527 1.00 71.56 84 ALA A CA 1
ATOM 618 C C . ALA A 1 84 ? 12.765 -3.444 -21.873 1.00 71.56 84 ALA A C 1
ATOM 620 O O . ALA A 1 84 ? 12.731 -2.658 -22.820 1.00 71.56 84 ALA A O 1
ATOM 621 N N . LEU A 1 85 ? 13.860 -3.595 -21.119 1.00 76.31 85 LEU A N 1
ATOM 622 C CA . LEU A 1 85 ? 15.085 -2.803 -21.276 1.00 76.31 85 LEU A CA 1
ATOM 623 C C . LEU A 1 85 ? 15.854 -3.165 -22.550 1.00 76.31 85 LEU A C 1
ATOM 625 O O . LEU A 1 85 ? 16.568 -2.323 -23.091 1.00 76.31 85 LEU A O 1
ATOM 629 N N . ASN A 1 86 ? 15.640 -4.374 -23.070 1.00 83.69 86 ASN A N 1
ATOM 630 C CA . ASN A 1 86 ? 16.262 -4.869 -24.298 1.00 83.69 86 ASN A CA 1
ATOM 631 C C . ASN A 1 86 ? 15.433 -4.580 -25.565 1.00 83.69 86 ASN A C 1
ATOM 633 O O . ASN A 1 86 ? 15.852 -4.925 -26.666 1.00 83.69 86 ASN A O 1
ATOM 637 N N . MET A 1 87 ? 14.263 -3.939 -25.441 1.00 84.00 87 MET A N 1
ATOM 638 C CA . MET A 1 87 ? 13.423 -3.583 -26.592 1.00 84.00 87 MET A CA 1
ATOM 639 C C . MET A 1 87 ? 13.906 -2.295 -27.274 1.00 84.00 87 MET A C 1
ATOM 641 O O . MET A 1 87 ? 14.379 -1.385 -26.575 1.00 84.00 87 MET A O 1
ATOM 645 N N . PRO A 1 88 ? 13.732 -2.151 -28.604 1.00 92.75 88 PRO A N 1
ATOM 646 C CA . PRO A 1 88 ? 13.970 -0.876 -29.271 1.00 92.75 88 PRO A CA 1
ATOM 647 C C . PRO A 1 88 ? 13.034 0.216 -28.724 1.00 92.75 88 PRO A C 1
ATOM 649 O O . PRO A 1 88 ? 11.987 -0.068 -28.137 1.00 92.75 88 PRO A O 1
ATOM 652 N N . ALA A 1 89 ? 13.445 1.481 -28.862 1.00 90.69 89 ALA A N 1
ATOM 653 C CA . ALA A 1 89 ? 12.818 2.601 -28.155 1.00 90.69 89 ALA A CA 1
ATOM 654 C C . ALA A 1 89 ? 11.291 2.730 -28.371 1.00 90.69 89 ALA A C 1
ATOM 656 O O . ALA A 1 89 ? 10.592 2.898 -27.369 1.00 90.69 89 ALA A O 1
ATOM 657 N N . PRO A 1 90 ? 10.740 2.592 -29.595 1.00 92.62 90 PRO A N 1
ATOM 658 C CA . PRO A 1 90 ? 9.291 2.655 -29.804 1.00 92.62 90 PRO A CA 1
ATOM 659 C C . PRO A 1 90 ? 8.534 1.546 -29.061 1.00 92.62 90 PRO A C 1
ATOM 661 O O . PRO A 1 90 ? 7.632 1.830 -28.277 1.00 92.62 90 PRO A O 1
ATOM 664 N N . GLN A 1 91 ? 8.972 0.292 -29.200 1.00 92.38 91 GLN A N 1
ATOM 665 C CA . GLN A 1 91 ? 8.331 -0.865 -28.563 1.00 92.38 91 GLN A CA 1
ATOM 666 C C . GLN A 1 91 ? 8.435 -0.801 -27.035 1.00 92.38 91 GLN A C 1
ATOM 668 O O . GLN A 1 91 ? 7.526 -1.207 -26.310 1.00 92.38 91 GLN A O 1
ATOM 673 N N . ARG A 1 92 ? 9.535 -0.247 -26.516 1.00 90.31 92 ARG A N 1
ATOM 674 C CA . ARG A 1 92 ? 9.699 -0.004 -25.081 1.00 90.31 92 ARG A CA 1
ATOM 675 C C . ARG A 1 92 ? 8.675 1.001 -24.558 1.00 90.31 92 ARG A C 1
ATOM 677 O O . ARG A 1 92 ? 8.125 0.787 -23.478 1.00 90.31 92 ARG A O 1
ATOM 684 N N . LEU A 1 93 ? 8.423 2.082 -25.299 1.00 90.81 93 LEU A N 1
ATOM 685 C CA . LEU A 1 93 ? 7.414 3.077 -24.931 1.00 90.81 93 LEU A CA 1
ATOM 686 C C . LEU A 1 93 ? 6.000 2.497 -25.004 1.00 90.81 93 LEU A C 1
ATOM 688 O O . LEU A 1 93 ? 5.233 2.703 -24.068 1.00 90.81 93 LEU A O 1
ATOM 692 N N . GLU A 1 94 ? 5.685 1.712 -26.033 1.00 92.31 94 GLU A N 1
ATOM 693 C CA . GLU A 1 94 ? 4.404 0.999 -26.149 1.00 92.31 94 GLU A CA 1
ATOM 694 C C . GLU A 1 94 ? 4.176 0.058 -24.961 1.00 92.31 94 GLU A C 1
ATOM 696 O O . GLU A 1 94 ? 3.129 0.085 -24.312 1.00 92.31 94 GLU A O 1
ATOM 701 N N . ARG A 1 95 ? 5.192 -0.729 -24.595 1.00 90.12 95 ARG A N 1
ATOM 702 C CA . ARG A 1 95 ? 5.110 -1.627 -23.440 1.00 90.12 95 ARG A CA 1
ATOM 703 C C . ARG A 1 95 ? 5.001 -0.873 -22.117 1.00 90.12 95 ARG A C 1
ATOM 705 O O . ARG A 1 95 ? 4.260 -1.309 -21.235 1.00 90.12 95 ARG A O 1
ATOM 712 N N . ARG A 1 96 ? 5.707 0.252 -21.968 1.00 89.81 96 ARG A N 1
ATOM 713 C CA . ARG A 1 96 ? 5.571 1.134 -20.800 1.00 89.81 96 ARG A CA 1
ATOM 714 C C . ARG A 1 96 ? 4.165 1.720 -20.712 1.00 89.81 96 ARG A C 1
ATOM 716 O O . ARG A 1 96 ? 3.617 1.758 -19.616 1.00 89.81 96 ARG A O 1
ATOM 723 N N . LEU A 1 97 ? 3.578 2.132 -21.832 1.00 93.19 97 LEU A N 1
ATOM 724 C CA . LEU A 1 97 ? 2.214 2.653 -21.877 1.00 93.19 97 LEU A CA 1
ATOM 725 C C . LEU A 1 97 ? 1.204 1.589 -21.431 1.00 93.19 97 LEU A C 1
ATOM 727 O O . LEU A 1 97 ? 0.453 1.825 -20.491 1.00 93.19 97 LEU A O 1
ATOM 731 N N . ALA A 1 98 ? 1.272 0.385 -22.004 1.00 91.06 98 ALA A N 1
ATOM 732 C CA . ALA A 1 98 ? 0.399 -0.724 -21.616 1.00 91.06 98 ALA A CA 1
ATOM 733 C C . ALA A 1 98 ? 0.554 -1.106 -20.132 1.00 91.06 98 ALA A C 1
ATOM 735 O O . ALA A 1 98 ? -0.404 -1.502 -19.469 1.00 91.06 98 ALA A O 1
ATOM 736 N N . TRP A 1 99 ? 1.771 -1.011 -19.594 1.00 88.19 99 TRP A N 1
ATOM 737 C CA . TRP A 1 99 ? 2.023 -1.222 -18.171 1.00 88.19 99 TRP A CA 1
ATOM 738 C C . TRP A 1 99 ? 1.373 -0.141 -17.299 1.00 88.19 99 TRP A C 1
ATOM 740 O O . TRP A 1 99 ? 0.687 -0.481 -16.338 1.00 88.19 99 TRP A O 1
ATOM 750 N N . LEU A 1 100 ? 1.518 1.140 -17.657 1.00 89.38 100 LEU A N 1
ATOM 751 C CA . LEU A 1 100 ? 0.881 2.255 -16.945 1.00 89.38 100 LEU A CA 1
ATOM 752 C C . LEU A 1 100 ? -0.647 2.125 -16.934 1.00 89.38 100 LEU A C 1
ATOM 754 O O . LEU A 1 100 ? -1.282 2.398 -15.918 1.00 89.38 100 LEU A O 1
ATOM 758 N N . GLU A 1 101 ? -1.243 1.675 -18.036 1.00 91.38 101 GLU A N 1
ATOM 759 C CA . GLU A 1 101 ? -2.683 1.420 -18.116 1.00 91.38 101 GLU A CA 1
ATOM 760 C C . GLU A 1 101 ? -3.128 0.317 -17.149 1.00 91.38 101 GLU A C 1
ATOM 762 O O . GLU A 1 101 ? -4.125 0.486 -16.446 1.00 91.38 101 GLU A O 1
ATOM 767 N N . ARG A 1 102 ? -2.368 -0.783 -17.044 1.00 89.19 102 ARG A N 1
ATOM 768 C CA . ARG A 1 102 ? -2.644 -1.837 -16.054 1.00 89.19 102 ARG A CA 1
ATOM 769 C C . ARG A 1 102 ? -2.501 -1.323 -14.627 1.00 89.19 102 ARG A C 1
ATOM 771 O O . ARG A 1 102 ? -3.396 -1.564 -13.821 1.00 89.19 102 ARG A O 1
ATOM 778 N N . GLN A 1 103 ? -1.434 -0.579 -14.332 1.00 87.69 103 GLN A N 1
ATOM 779 C CA . GLN A 1 103 ? -1.221 0.024 -13.013 1.00 87.69 103 GLN A CA 1
ATOM 780 C C . GLN A 1 103 ? -2.381 0.943 -12.628 1.00 87.69 103 GLN A C 1
ATOM 782 O O . GLN A 1 103 ? -2.927 0.815 -11.539 1.00 87.69 103 GLN A O 1
ATOM 787 N N . LYS A 1 104 ? -2.858 1.784 -13.555 1.00 90.25 104 LYS A N 1
ATOM 788 C CA . LYS A 1 104 ? -4.027 2.645 -13.328 1.00 90.25 104 LYS A CA 1
ATOM 789 C C . LYS A 1 104 ? -5.263 1.848 -12.901 1.00 90.25 104 LYS A C 1
ATOM 791 O O . LYS A 1 104 ? -5.979 2.277 -11.998 1.00 90.25 104 LYS A O 1
ATOM 796 N N . VAL A 1 105 ? -5.531 0.710 -13.544 1.00 90.62 105 VAL A N 1
ATOM 797 C CA . VAL A 1 105 ? -6.663 -0.157 -13.179 1.00 90.62 105 VAL A CA 1
ATOM 798 C C . VAL A 1 105 ? -6.468 -0.767 -11.790 1.00 90.62 105 VAL A C 1
ATOM 800 O O . VAL A 1 105 ? -7.429 -0.810 -11.024 1.00 90.62 105 VAL A O 1
ATOM 803 N N . GLN A 1 106 ? -5.255 -1.202 -11.442 1.00 87.38 106 GLN A N 1
ATOM 804 C CA . GLN A 1 106 ? -4.982 -1.767 -10.116 1.00 87.38 106 GLN A CA 1
ATOM 805 C C . GLN A 1 106 ? -5.102 -0.718 -9.010 1.00 87.38 106 GLN A C 1
ATOM 807 O O . GLN A 1 106 ? -5.870 -0.924 -8.074 1.00 87.38 106 GLN A O 1
ATOM 812 N N . THR A 1 107 ? -4.497 0.461 -9.175 1.00 86.88 107 THR A N 1
ATOM 813 C CA . THR A 1 107 ? -4.627 1.563 -8.209 1.00 86.88 107 THR A CA 1
ATOM 814 C C . THR A 1 107 ? -6.085 1.996 -8.025 1.00 86.88 107 THR A C 1
ATOM 816 O O . THR A 1 107 ? -6.502 2.342 -6.923 1.00 86.88 107 THR A O 1
ATOM 819 N N . ALA A 1 108 ? -6.908 1.950 -9.080 1.00 91.44 108 ALA A N 1
ATOM 820 C CA . ALA A 1 108 ? -8.337 2.237 -8.957 1.00 91.44 108 ALA A CA 1
ATOM 821 C C . ALA A 1 108 ? -9.084 1.192 -8.103 1.00 91.44 108 ALA A C 1
ATOM 823 O O . ALA A 1 108 ? -9.992 1.557 -7.354 1.00 91.44 108 ALA A O 1
ATOM 824 N N . ARG A 1 109 ? -8.705 -0.090 -8.191 1.00 91.00 109 ARG A N 1
ATOM 825 C CA . ARG A 1 109 ? -9.261 -1.166 -7.351 1.00 91.00 109 ARG A CA 1
ATOM 826 C C . ARG A 1 109 ? -8.806 -1.035 -5.902 1.00 91.00 109 ARG A C 1
ATOM 828 O O . ARG A 1 109 ? -9.641 -1.100 -5.006 1.00 91.00 109 ARG A O 1
ATOM 835 N N . GLU A 1 110 ? -7.518 -0.784 -5.684 1.00 90.12 110 GLU A N 1
ATOM 836 C CA . GLU A 1 110 ? -6.951 -0.495 -4.362 1.00 90.12 110 GLU A CA 1
ATOM 837 C C . GLU A 1 110 ? -7.687 0.673 -3.696 1.00 90.12 110 GLU A C 1
ATOM 839 O O . GLU A 1 110 ? -8.130 0.559 -2.555 1.00 90.12 110 GLU A O 1
ATOM 844 N N . LEU A 1 111 ? -7.912 1.768 -4.430 1.00 93.06 111 LEU A N 1
ATOM 845 C CA . LEU A 1 111 ? -8.641 2.932 -3.927 1.00 93.06 111 LEU A CA 1
ATOM 846 C C . LEU A 1 111 ? -10.067 2.585 -3.478 1.00 93.06 111 LEU A C 1
ATOM 848 O O . LEU A 1 111 ? -10.531 3.127 -2.475 1.00 93.06 111 LEU A O 1
ATOM 852 N N . ALA A 1 112 ? -10.774 1.720 -4.208 1.00 95.00 112 ALA A N 1
ATOM 853 C CA . ALA A 1 112 ? -12.122 1.302 -3.830 1.00 95.00 112 ALA A CA 1
ATOM 854 C C . ALA A 1 112 ? -12.117 0.561 -2.483 1.00 95.00 112 ALA A C 1
ATOM 856 O O . ALA A 1 112 ? -12.857 0.942 -1.577 1.00 95.00 112 ALA A O 1
ATOM 857 N N . VAL A 1 113 ? -11.213 -0.407 -2.315 1.00 94.94 113 VAL A N 1
ATOM 858 C CA . VAL A 1 113 ? -11.066 -1.173 -1.067 1.00 94.94 113 VAL A CA 1
ATOM 859 C C . VAL A 1 113 ? -10.646 -0.275 0.098 1.00 94.94 113 VAL A C 1
ATOM 861 O O . VAL A 1 113 ? -11.219 -0.353 1.184 1.00 94.94 113 VAL A O 1
ATOM 864 N N . VAL A 1 114 ? -9.685 0.629 -0.120 1.00 93.94 114 VAL A N 1
ATOM 865 C CA . VAL A 1 114 ? -9.249 1.580 0.913 1.00 93.94 114 VAL A CA 1
ATOM 866 C C . VAL A 1 114 ? -10.407 2.474 1.349 1.00 93.94 114 VAL A C 1
ATOM 868 O O . VAL A 1 114 ? -10.557 2.715 2.542 1.00 93.94 114 VAL A O 1
ATOM 871 N N . ARG A 1 115 ? -11.263 2.937 0.428 1.00 96.12 115 ARG A N 1
ATOM 872 C CA . ARG A 1 115 ? -12.448 3.745 0.772 1.00 96.12 115 ARG A CA 1
ATOM 873 C C . ARG A 1 115 ? -13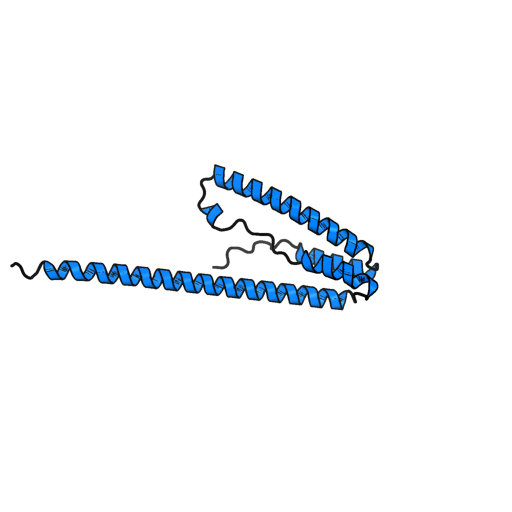.445 2.981 1.637 1.00 96.12 115 ARG A C 1
ATOM 875 O O . ARG A 1 115 ? -13.959 3.554 2.596 1.00 96.12 115 ARG A O 1
ATOM 882 N N . GLU A 1 116 ? -13.710 1.719 1.314 1.00 96.25 116 GLU A N 1
ATOM 883 C CA . GLU A 1 116 ? -14.607 0.860 2.096 1.00 96.25 116 GLU A CA 1
ATOM 884 C C . GLU A 1 116 ? -14.060 0.617 3.504 1.00 96.25 116 GLU A C 1
ATOM 886 O O . GLU A 1 116 ? -14.776 0.816 4.487 1.00 96.25 116 GLU A O 1
ATOM 891 N N . PHE A 1 117 ? -12.771 0.287 3.620 1.00 96.62 117 PHE A N 1
ATOM 892 C CA . PHE A 1 117 ? -12.124 0.131 4.919 1.00 96.62 117 PHE A CA 1
ATOM 893 C C . PHE A 1 117 ? -12.140 1.441 5.713 1.00 96.62 117 PHE A C 1
ATOM 895 O O . PHE A 1 117 ? -12.562 1.464 6.867 1.00 96.62 117 PHE A O 1
ATOM 902 N N . TYR A 1 118 ? -11.790 2.566 5.086 1.00 96.81 118 TYR A N 1
ATOM 903 C CA . TYR A 1 118 ? -11.784 3.879 5.734 1.00 96.81 118 TYR A CA 1
ATOM 904 C C . TYR A 1 118 ? -13.169 4.276 6.264 1.00 96.81 118 TYR A C 1
ATOM 906 O O . TYR A 1 118 ? -13.266 4.919 7.309 1.00 96.81 118 TYR A O 1
ATOM 914 N N . ALA A 1 119 ? -14.256 3.891 5.591 1.00 97.12 119 ALA A N 1
ATOM 915 C CA . ALA A 1 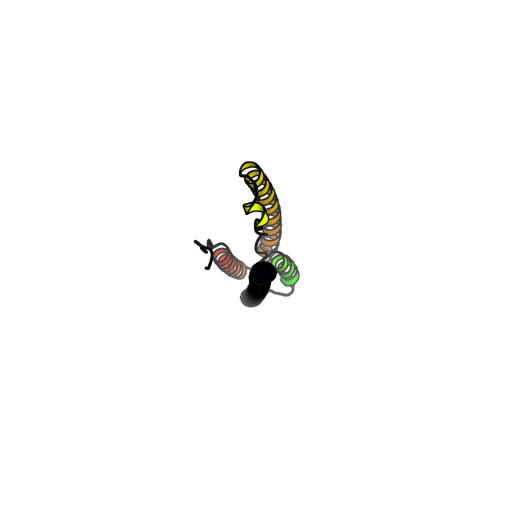119 ? -15.617 4.210 6.022 1.00 97.12 119 ALA A CA 1
ATOM 916 C C . ALA A 1 119 ? -15.982 3.584 7.380 1.00 97.12 119 ALA A C 1
ATOM 918 O O . ALA A 1 119 ? -16.706 4.213 8.152 1.00 97.12 119 ALA A O 1
ATOM 919 N N . VAL A 1 120 ? -15.451 2.396 7.695 1.00 96.69 120 VAL A N 1
ATOM 920 C CA . VAL A 1 120 ? -15.749 1.676 8.947 1.00 96.69 120 VAL A CA 1
ATOM 921 C C . VAL A 1 120 ? -14.810 2.034 10.104 1.00 96.69 120 VAL A C 1
ATOM 923 O O . VAL A 1 120 ? -15.037 1.603 11.236 1.00 96.69 120 VAL A O 1
ATOM 926 N N . LEU A 1 121 ? -13.760 2.824 9.855 1.00 97.00 121 LEU A N 1
ATOM 927 C CA . LEU A 1 121 ? -12.797 3.248 10.873 1.00 97.00 121 LEU A CA 1
ATOM 928 C C . LEU A 1 121 ? -13.308 4.415 11.731 1.00 97.00 121 LEU A C 1
ATOM 930 O O . LEU A 1 121 ? -13.983 5.335 11.256 1.00 97.00 121 LEU A O 1
ATOM 934 N N . THR A 1 122 ? -12.913 4.420 13.006 1.00 97.25 122 THR A N 1
ATOM 935 C CA . THR A 1 122 ? -13.089 5.575 13.899 1.00 97.25 122 THR A CA 1
ATOM 936 C C . THR A 1 122 ? -12.157 6.731 13.500 1.00 97.25 122 THR A C 1
ATOM 938 O O . THR A 1 122 ? -11.180 6.513 12.780 1.00 97.25 122 THR A O 1
ATOM 941 N N . PRO A 1 123 ? -12.402 7.972 13.965 1.00 97.56 123 PRO A N 1
ATOM 942 C CA . PRO A 1 123 ? -11.521 9.106 13.668 1.00 97.56 123 PRO A CA 1
ATOM 943 C C . PRO A 1 123 ? -10.050 8.880 14.048 1.00 97.56 123 PRO A C 1
ATOM 945 O O . PRO A 1 123 ? -9.157 9.290 13.309 1.00 97.56 123 PRO A O 1
ATOM 948 N N . ASP A 1 124 ? -9.786 8.201 15.166 1.00 95.81 124 ASP A N 1
ATOM 949 C CA . ASP A 1 124 ? -8.414 7.912 15.592 1.00 95.81 124 ASP A CA 1
ATOM 950 C C . ASP A 1 124 ? -7.763 6.825 14.730 1.00 95.81 124 ASP A C 1
ATOM 952 O O . ASP A 1 124 ? -6.619 6.986 14.306 1.00 95.81 124 ASP A O 1
ATOM 956 N N . GLN A 1 125 ? -8.505 5.770 14.376 1.00 97.06 125 GLN A N 1
ATOM 957 C CA . GLN A 1 125 ? -8.034 4.734 13.452 1.00 97.06 125 GLN A CA 1
ATOM 958 C C . GLN A 1 125 ? -7.706 5.309 12.066 1.00 97.06 125 GLN A C 1
ATOM 960 O O . GLN A 1 125 ? -6.680 4.970 11.479 1.00 97.06 125 GLN A O 1
ATOM 965 N N . LYS A 1 126 ? -8.541 6.225 11.562 1.00 97.12 126 LYS A N 1
ATOM 966 C CA . LYS A 1 126 ? -8.304 6.945 10.303 1.00 97.12 126 LYS A CA 1
ATOM 967 C C . LYS A 1 126 ? -6.969 7.682 10.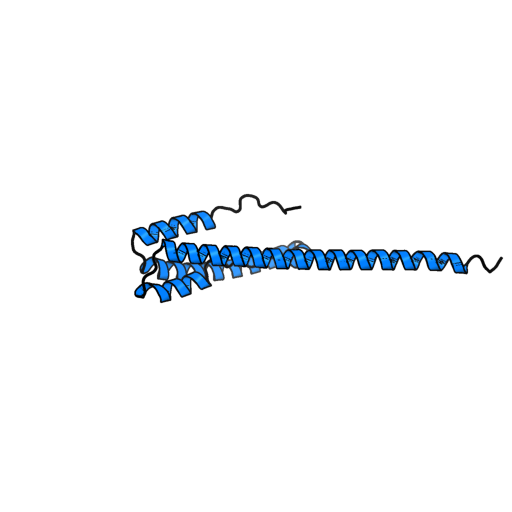317 1.00 97.12 126 LYS A C 1
ATOM 969 O O . LYS A 1 126 ? -6.173 7.498 9.406 1.00 97.12 126 LYS A O 1
ATOM 974 N N . ARG A 1 127 ? -6.677 8.424 11.392 1.00 96.12 127 ARG A N 1
ATOM 975 C CA . ARG A 1 127 ? -5.404 9.146 11.556 1.00 96.12 127 ARG A CA 1
ATOM 976 C C . ARG A 1 127 ? -4.195 8.206 11.541 1.00 96.12 127 ARG A C 1
ATOM 978 O O . ARG A 1 127 ? -3.171 8.528 10.934 1.00 96.12 127 ARG A O 1
ATOM 985 N N . THR A 1 128 ? -4.308 7.049 12.195 1.00 94.81 128 THR A N 1
ATOM 986 C CA . THR A 1 128 ? -3.267 6.010 12.183 1.00 94.81 128 THR A CA 1
ATOM 987 C C . THR A 1 128 ? -3.034 5.473 10.772 1.00 94.81 128 THR A C 1
ATOM 989 O O . THR A 1 128 ? -1.885 5.411 10.329 1.00 94.81 128 THR A O 1
ATOM 992 N N . LEU A 1 129 ? -4.107 5.138 10.050 1.00 94.31 129 LEU A N 1
ATOM 993 C CA . LEU A 1 129 ? -4.023 4.658 8.672 1.00 94.31 129 LEU A CA 1
ATOM 994 C C . LEU A 1 129 ? -3.441 5.723 7.733 1.00 94.31 129 LEU A C 1
ATOM 996 O O . LEU A 1 129 ? -2.548 5.409 6.954 1.00 94.31 129 LEU A O 1
ATOM 1000 N N . ASP A 1 130 ? -3.874 6.979 7.845 1.00 93.75 130 ASP A N 1
ATOM 1001 C CA . ASP A 1 130 ? -3.374 8.099 7.038 1.00 93.75 130 ASP A CA 1
ATOM 1002 C C . ASP A 1 130 ? -1.863 8.306 7.233 1.00 93.75 130 ASP A C 1
ATOM 1004 O O . ASP A 1 130 ? -1.121 8.488 6.269 1.00 93.75 130 ASP A O 1
ATOM 1008 N N . THR A 1 131 ? -1.385 8.214 8.477 1.00 91.50 131 THR A N 1
ATOM 1009 C CA . THR A 1 131 ? 0.045 8.345 8.811 1.00 91.50 131 THR A CA 1
ATOM 1010 C C . THR A 1 131 ? 0.868 7.195 8.227 1.00 91.50 131 THR A C 1
ATOM 1012 O O . THR A 1 131 ? 1.964 7.402 7.695 1.00 91.50 131 THR A O 1
ATOM 1015 N N . TRP A 1 132 ? 0.337 5.972 8.308 1.00 88.62 132 TRP A N 1
ATOM 1016 C CA . TRP A 1 132 ? 0.964 4.789 7.727 1.00 88.62 132 TRP A CA 1
ATOM 1017 C C . TRP A 1 132 ? 1.007 4.875 6.195 1.00 88.62 132 TRP A C 1
ATOM 1019 O O . TRP A 1 132 ? 2.071 4.695 5.603 1.00 88.62 132 TRP A O 1
ATOM 1029 N N . LEU A 1 133 ? -0.107 5.251 5.556 1.00 86.88 133 LEU A N 1
ATOM 1030 C CA . LEU A 1 133 ? -0.192 5.428 4.106 1.00 86.88 133 LEU A CA 1
ATOM 1031 C C . LEU A 1 133 ? 0.747 6.532 3.616 1.00 86.88 133 LEU A C 1
ATOM 1033 O O . LEU A 1 133 ? 1.464 6.317 2.644 1.00 86.88 133 LEU A O 1
ATOM 1037 N N . ALA A 1 134 ? 0.826 7.672 4.306 1.00 85.69 134 ALA A N 1
ATOM 1038 C CA . ALA A 1 134 ? 1.761 8.745 3.965 1.00 85.69 134 ALA A CA 1
ATOM 1039 C C . ALA A 1 134 ? 3.226 8.283 4.025 1.00 85.69 134 ALA A C 1
ATOM 1041 O O . ALA A 1 134 ? 4.030 8.670 3.180 1.00 85.69 134 ALA A O 1
ATOM 1042 N N . SER A 1 135 ? 3.558 7.413 4.982 1.00 78.75 135 SER A N 1
ATOM 1043 C CA . SER A 1 135 ? 4.892 6.811 5.091 1.00 78.75 135 SER A CA 1
ATOM 1044 C C . SER A 1 135 ? 5.162 5.802 3.967 1.00 78.75 135 SER A C 1
ATOM 1046 O O . SER A 1 135 ? 6.290 5.712 3.495 1.00 78.75 135 SER A O 1
ATOM 1048 N N . SER A 1 136 ? 4.135 5.083 3.499 1.00 73.44 136 SER A N 1
ATOM 1049 C CA . SER A 1 136 ? 4.235 4.148 2.365 1.00 73.44 136 SER A CA 1
ATOM 1050 C C . SER A 1 136 ? 4.280 4.836 0.990 1.00 73.44 136 SER A C 1
ATOM 1052 O O . SER A 1 136 ? 4.875 4.308 0.056 1.00 73.44 136 SER A O 1
ATOM 1054 N N . LEU A 1 137 ? 3.662 6.017 0.870 1.00 65.94 137 LEU A N 1
ATOM 1055 C CA . LEU A 1 137 ? 3.597 6.833 -0.348 1.00 65.94 137 LEU A CA 1
ATOM 1056 C C . LEU A 1 137 ? 4.731 7.853 -0.447 1.00 65.94 137 LEU A C 1
ATOM 1058 O O . LEU A 1 137 ? 4.862 8.515 -1.481 1.00 65.94 137 LEU A O 1
ATOM 1062 N N . ALA A 1 138 ? 5.539 8.005 0.608 1.00 56.41 138 ALA A N 1
ATOM 1063 C CA . ALA A 1 138 ? 6.775 8.758 0.518 1.00 56.41 138 ALA A CA 1
ATOM 1064 C C . ALA A 1 138 ? 7.549 8.220 -0.693 1.00 56.41 138 ALA A C 1
ATOM 1066 O O . ALA A 1 138 ? 7.677 6.998 -0.833 1.00 56.41 138 ALA A O 1
ATOM 1067 N N . PRO A 1 139 ? 8.020 9.090 -1.607 1.00 45.41 139 PRO A N 1
ATOM 1068 C CA . PRO A 1 139 ? 8.805 8.613 -2.724 1.00 45.41 139 PRO A CA 1
ATOM 1069 C C . PRO A 1 139 ? 9.933 7.779 -2.132 1.00 45.41 139 PRO A C 1
ATOM 1071 O O . PRO A 1 139 ? 10.620 8.233 -1.213 1.00 45.41 139 PRO A O 1
ATOM 1074 N N . GLN A 1 140 ? 10.125 6.572 -2.663 1.00 47.81 140 GLN A N 1
ATOM 1075 C CA . GLN A 1 140 ? 11.411 5.895 -2.592 1.00 47.81 140 GLN A CA 1
ATOM 1076 C C . GLN A 1 140 ? 12.395 6.811 -3.325 1.00 47.81 140 GLN A C 1
ATOM 1078 O O . GLN A 1 140 ? 12.658 6.652 -4.516 1.00 47.81 140 GLN A O 1
ATOM 1083 N N . ALA A 1 141 ? 12.783 7.899 -2.665 1.00 35.28 141 ALA A N 1
ATOM 1084 C CA . ALA A 1 141 ? 13.534 8.988 -3.233 1.00 35.28 141 A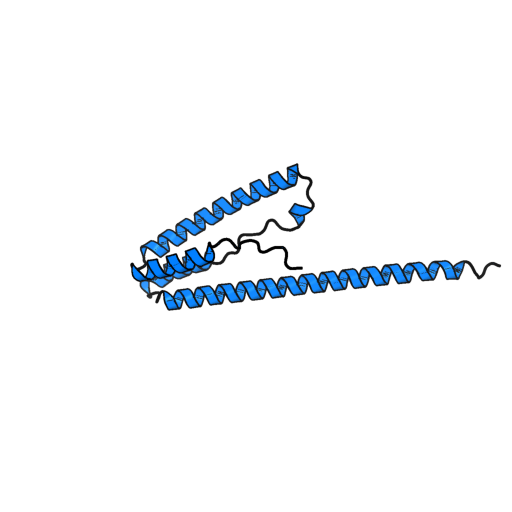LA A CA 1
ATOM 1085 C C . ALA A 1 141 ? 14.880 8.389 -3.602 1.00 35.28 141 ALA A C 1
ATOM 1087 O O . ALA A 1 141 ? 15.692 8.103 -2.731 1.00 35.28 141 ALA A O 1
ATOM 1088 N N . PHE A 1 142 ? 15.061 8.136 -4.897 1.00 39.62 142 PHE A N 1
ATOM 1089 C CA . PHE A 1 142 ? 16.305 7.635 -5.456 1.00 39.62 142 PHE A CA 1
ATOM 1090 C C . PHE A 1 142 ? 16.849 6.396 -4.730 1.00 39.62 142 PHE A C 1
ATOM 1092 O O . PHE A 1 142 ? 17.981 6.391 -4.251 1.00 39.62 142 PHE A O 1
ATOM 1099 N N . ALA A 1 143 ? 16.096 5.293 -4.737 1.00 38.97 143 ALA A N 1
ATOM 1100 C CA . ALA A 1 143 ? 16.759 3.994 -4.743 1.00 38.97 143 ALA A CA 1
ATOM 1101 C C . ALA A 1 143 ? 17.496 3.873 -6.090 1.00 38.97 143 ALA A C 1
ATOM 1103 O O . ALA A 1 143 ? 16.967 3.363 -7.077 1.00 38.97 143 ALA A O 1
A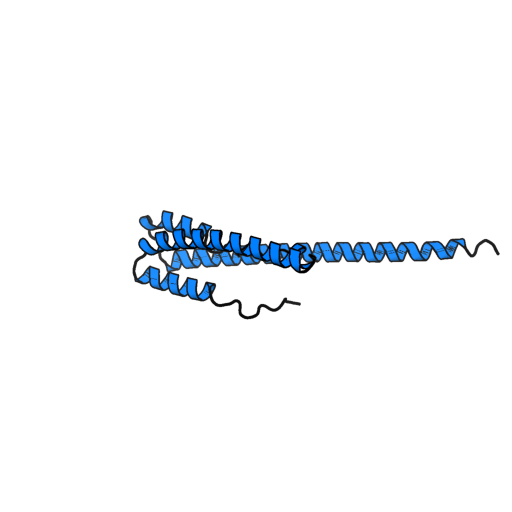TOM 1104 N N . ALA A 1 144 ? 18.697 4.456 -6.158 1.00 35.78 144 ALA A N 1
ATOM 1105 C CA . ALA A 1 144 ? 19.671 4.152 -7.193 1.00 35.78 144 ALA A CA 1
ATOM 1106 C C . ALA A 1 144 ? 19.824 2.622 -7.280 1.00 35.78 144 ALA A C 1
ATOM 1108 O O . ALA A 1 144 ? 19.626 1.949 -6.261 1.00 35.78 144 ALA A O 1
ATOM 1109 N N . PRO A 1 145 ? 20.167 2.058 -8.453 1.00 38.09 145 PRO A N 1
ATOM 1110 C CA . PRO A 1 145 ? 20.511 0.644 -8.523 1.00 38.09 145 PRO A CA 1
ATOM 1111 C C . PRO A 1 145 ? 21.574 0.368 -7.455 1.00 38.09 145 PRO A C 1
ATOM 1113 O O . PRO A 1 145 ? 22.652 0.967 -7.485 1.00 38.09 145 PRO A O 1
ATOM 1116 N N . ARG A 1 146 ? 21.223 -0.447 -6.450 1.00 46.78 146 ARG A N 1
ATOM 1117 C CA . ARG A 1 146 ? 22.199 -0.919 -5.468 1.00 46.78 146 ARG A CA 1
ATOM 1118 C C . ARG A 1 146 ? 23.251 -1.721 -6.256 1.00 46.78 146 ARG A C 1
ATOM 1120 O O . ARG A 1 146 ? 22.840 -2.498 -7.119 1.00 46.78 146 ARG A O 1
ATOM 1127 N N . PRO A 1 147 ? 24.551 -1.441 -6.048 1.00 46.78 147 PRO A N 1
ATOM 1128 C CA . PRO A 1 147 ? 25.636 -2.018 -6.839 1.00 46.78 147 PRO A CA 1
ATOM 1129 C C . PRO A 1 147 ? 25.721 -3.538 -6.707 1.00 46.78 147 PRO A C 1
ATOM 1131 O O . PRO A 1 147 ? 25.346 -4.057 -5.629 1.00 46.78 147 PRO A O 1
#

Organism: NCBI:txid1225769

Sequence (147 aa):
MKWMLVRALALAAAMACATSARASEAADDAKAAWHRDAALDQALQVNSQALLHDRLGVRPEQEQAWLAFAMVAGHAGECLGESALNMPAPQRLERRLAWLERQKVQTARELAVVREFYAVLTPDQKRTLDTWLASSLAPQAFAAPRP

Radius of gyration: 25.34 Å; chains: 1; bounding box: 74×43×55 Å

Secondary structure (DSSP, 8-state):
--SSSSSTTHHHHHHHHHHHHHHHHHHHHHHHHHHHHHHHHHHHHHHHHHHHHHHHT--TTTHHHHHHHHHHTT--PPP--GGGTTS-HHHHHHHHHHHHHHHHHHHHHHHHHHHHHHHHS-HHHHHHHHHHHHHHHS--TT-----

InterPro domains:
  IPR012899 LTXXQ motif family protein [PF07813] (50-131)

pLDDT: mean 75.89, std 18.84, range [35.28, 97.56]

Foldseek 3Di:
DPPPVVVVVVVVVVVVVVVVVVVVVVVVVVVVVVVVVVVVLVVVLVVLLVVLCVVQVQDPVLVVLSVLLSVLRSPPQDDPDPVLVPDPDVVSVVSVVVSVVVVVVSVVSSVVSVVVSLVPGDPVSNVSVVVSVCVVPPPPPDPDPDD